Protein AF-A0AAE8ZXS0-F1 (afdb_monomer)

pLDDT: mean 87.24, std 14.46, range [34.25, 98.19]

Nearest PDB structures (foldseek):
  7lcc-assembly1_A  TM=5.162E-01  e=3.935E-03  synthetic construct

Secondary structure (DSSP, 8-state):
-----S-HHHHHHHHHHHHHHHHHHTT--HHHHHHHHHHHHHHHHHHTT--GGGT---------------HHHHHHHHHHHHTT--HHHHHHHHHHHHHHHTT---------TTS-HHHHHHHHHHHHHHHHHHHTT-

Solvent-accessible surface area (backbone atoms only — not comparable to full-atom values): 8318 Å² total; per-residue (Å²): 136,88,83,80,80,86,52,48,58,60,51,43,74,74,41,41,68,73,61,14,42,73,38,43,75,70,70,41,57,68,74,57,12,44,24,42,34,53,45,52,51,40,53,55,31,48,76,72,76,38,66,49,72,83,59,43,84,88,81,64,64,88,62,78,78,80,77,77,70,56,49,67,57,26,44,53,48,16,53,56,47,55,72,69,49,52,72,76,53,47,52,52,52,50,54,52,54,52,30,51,76,70,77,47,80,90,82,86,90,83,75,66,90,87,72,48,64,69,56,51,52,55,30,48,51,24,45,46,64,45,52,53,58,68,64,73,73,112

Foldseek 3Di:
DPDDCPAVVVVCVVCLCVLLVVVVVVVDDSLVSSLVSVLVVQVVQVVVVHGCVVRDDDPRDDDDPPPVPVLVCLVVVLVVLLVPDDPVLVVLLVVQVVCVVVVHDDDDDDDDPPNCVVSSVSSNCSVVVNVVVVVVVD

Structure (mmCIF, N/CA/C/O backbone):
data_AF-A0AAE8ZXS0-F1
#
_entry.id   AF-A0AAE8ZXS0-F1
#
loop_
_atom_site.group_PDB
_atom_site.id
_atom_site.type_symbol
_atom_site.label_atom_id
_atom_site.label_alt_id
_atom_site.label_comp_id
_atom_site.label_asym_id
_atom_site.label_entity_id
_atom_site.label_seq_id
_atom_site.pdbx_PDB_ins_code
_atom_site.Cartn_x
_atom_site.Cartn_y
_atom_site.Cartn_z
_atom_site.occupancy
_atom_site.B_iso_or_equiv
_atom_site.auth_seq_id
_atom_site.auth_comp_id
_atom_site.auth_asym_id
_atom_site.auth_atom_id
_atom_site.pdbx_PDB_model_num
ATOM 1 N N . MET A 1 1 ? 4.878 15.825 -31.673 1.00 40.25 1 MET A N 1
ATOM 2 C CA . MET A 1 1 ? 4.357 14.483 -31.360 1.00 40.25 1 MET A CA 1
ATOM 3 C C . MET A 1 1 ? 4.950 14.111 -30.013 1.00 40.25 1 MET A C 1
ATOM 5 O O . MET A 1 1 ? 6.153 13.932 -29.931 1.00 40.25 1 MET A O 1
ATOM 9 N N . PHE A 1 2 ? 4.161 14.198 -28.943 1.00 39.44 2 PHE A N 1
ATOM 10 C CA . PHE A 1 2 ? 4.570 13.747 -27.610 1.00 39.44 2 PHE A CA 1
ATOM 11 C C . PHE A 1 2 ? 4.142 12.282 -27.486 1.00 39.44 2 PHE A C 1
ATOM 13 O O . PHE A 1 2 ? 2.994 11.987 -27.810 1.00 39.44 2 PHE A O 1
ATOM 20 N N . GLY A 1 3 ? 5.029 11.392 -27.037 1.00 54.25 3 GLY A N 1
ATOM 21 C CA . GLY A 1 3 ? 4.630 10.045 -26.606 1.00 54.25 3 GLY A CA 1
ATOM 22 C C . GLY A 1 3 ? 5.081 8.854 -27.455 1.00 54.25 3 GLY A C 1
ATOM 23 O O . GLY A 1 3 ? 4.605 7.756 -27.196 1.00 54.25 3 GLY A O 1
ATOM 24 N N . GLU A 1 4 ? 5.995 9.008 -28.417 1.00 62.41 4 GLU A N 1
ATOM 25 C CA . GLU A 1 4 ? 6.658 7.836 -29.007 1.00 62.41 4 GLU A CA 1
ATOM 26 C C . GLU A 1 4 ? 7.884 7.463 -28.162 1.00 62.41 4 GLU A C 1
ATOM 28 O O . GLU A 1 4 ? 8.845 8.227 -28.050 1.00 62.41 4 GLU A O 1
ATOM 33 N N . ILE A 1 5 ? 7.834 6.292 -27.516 1.00 65.25 5 ILE A N 1
ATOM 34 C CA . ILE A 1 5 ? 8.986 5.711 -26.819 1.00 65.25 5 ILE A CA 1
ATOM 35 C C . ILE A 1 5 ? 9.936 5.187 -27.895 1.00 65.25 5 ILE A C 1
ATOM 37 O O . ILE A 1 5 ? 9.801 4.064 -28.370 1.00 65.25 5 ILE A O 1
ATOM 41 N N . HIS A 1 6 ? 10.876 6.027 -28.320 1.00 73.06 6 HIS A N 1
ATOM 42 C CA . HIS A 1 6 ? 11.893 5.628 -29.295 1.00 73.06 6 HIS A CA 1
ATOM 43 C C . HIS A 1 6 ? 12.980 4.748 -28.668 1.00 73.06 6 HIS A C 1
ATOM 45 O O . HIS A 1 6 ? 13.562 3.912 -29.354 1.00 73.06 6 HIS A O 1
ATOM 51 N N . ASN A 1 7 ? 13.246 4.937 -27.371 1.00 86.56 7 ASN A N 1
ATOM 52 C CA . ASN A 1 7 ? 14.222 4.167 -26.612 1.00 86.56 7 ASN A CA 1
ATOM 53 C C . ASN A 1 7 ? 13.820 4.124 -25.130 1.00 86.56 7 ASN A C 1
ATOM 55 O O . ASN A 1 7 ? 13.930 5.119 -24.414 1.00 86.56 7 ASN A O 1
ATOM 59 N N . ALA A 1 8 ? 13.317 2.978 -24.676 1.00 90.81 8 ALA A N 1
ATOM 60 C CA . ALA A 1 8 ? 12.865 2.830 -23.299 1.00 90.81 8 ALA A CA 1
ATOM 61 C C . ALA A 1 8 ? 14.049 2.786 -22.311 1.00 90.81 8 ALA A C 1
ATOM 63 O O . ALA A 1 8 ? 13.935 3.314 -21.208 1.00 90.81 8 ALA A O 1
ATOM 64 N N . GLU A 1 9 ? 15.198 2.225 -22.705 1.00 93.06 9 GLU A N 1
ATOM 65 C CA . GLU A 1 9 ? 16.396 2.159 -21.853 1.00 93.06 9 GLU A CA 1
ATOM 66 C C . GLU A 1 9 ? 16.971 3.551 -21.574 1.00 93.06 9 GLU A C 1
ATOM 68 O O . GLU A 1 9 ? 17.346 3.858 -20.446 1.00 93.06 9 GLU A O 1
ATOM 73 N N . GLU A 1 10 ? 16.976 4.438 -22.572 1.00 92.06 10 GLU A N 1
ATOM 74 C CA . GLU A 1 10 ? 17.389 5.833 -22.376 1.00 92.06 10 GLU A CA 1
ATOM 75 C C . GLU A 1 10 ? 16.482 6.557 -21.369 1.00 92.06 10 GLU A C 1
ATOM 77 O O . GLU A 1 10 ? 16.968 7.300 -20.516 1.00 92.06 10 GLU A O 1
ATOM 82 N N . LEU A 1 11 ? 15.167 6.311 -21.429 1.00 92.12 11 LEU A N 1
ATOM 83 C CA . LEU A 1 11 ? 14.226 6.853 -20.449 1.00 92.12 11 LEU A CA 1
ATOM 84 C C . LEU A 1 11 ? 14.489 6.295 -19.051 1.00 92.12 11 LEU A C 1
ATOM 86 O O . LEU A 1 11 ? 14.470 7.067 -18.096 1.00 92.12 11 LEU A O 1
ATOM 90 N N . TRP A 1 12 ? 14.773 4.996 -18.928 1.00 94.75 12 TRP A N 1
ATOM 91 C CA . TRP A 1 12 ? 15.175 4.416 -17.650 1.00 94.75 12 TRP A CA 1
ATOM 92 C C . TRP A 1 12 ? 16.386 5.150 -17.076 1.00 94.75 12 TRP A C 1
ATOM 94 O O . TRP A 1 12 ? 16.290 5.715 -15.994 1.00 94.75 12 TRP A O 1
ATOM 104 N N . TYR A 1 13 ? 17.496 5.231 -17.814 1.00 94.44 13 TYR A N 1
ATOM 105 C CA . TYR A 1 13 ? 18.716 5.864 -17.303 1.00 94.44 13 TYR A CA 1
ATOM 106 C C . TYR A 1 13 ? 18.550 7.353 -17.001 1.00 94.44 13 TYR A C 1
ATOM 108 O O . TYR A 1 13 ? 19.235 7.884 -16.130 1.00 94.44 13 TYR A O 1
ATOM 116 N N . ARG A 1 14 ? 17.632 8.032 -17.693 1.00 94.81 14 ARG A N 1
ATOM 117 C CA . ARG A 1 14 ? 17.310 9.432 -17.420 1.00 94.81 14 ARG A CA 1
ATOM 118 C C . ARG A 1 14 ? 16.557 9.633 -16.102 1.00 94.81 14 ARG A C 1
ATOM 120 O O . ARG A 1 14 ? 16.745 10.677 -15.488 1.00 94.81 14 ARG A O 1
ATOM 127 N N . PHE A 1 15 ? 15.705 8.687 -15.711 1.00 95.50 15 PHE A N 1
ATOM 128 C CA . PHE A 1 15 ? 14.764 8.831 -14.590 1.00 95.50 15 PHE A CA 1
ATOM 129 C C . PHE A 1 15 ? 14.971 7.794 -13.473 1.00 95.50 15 PHE A C 1
ATOM 131 O O . PHE A 1 15 ? 14.165 7.708 -12.553 1.00 95.50 15 PHE A O 1
ATOM 138 N N . VAL A 1 16 ? 16.040 6.996 -13.522 1.00 95.69 16 VAL A N 1
ATOM 139 C CA . VAL A 1 16 ? 16.305 5.929 -12.543 1.00 95.69 16 VAL A CA 1
ATOM 140 C C . VAL A 1 16 ? 16.469 6.463 -11.119 1.00 95.69 16 VAL A C 1
ATOM 142 O O . VAL A 1 16 ? 15.996 5.835 -10.171 1.00 95.69 16 VAL A O 1
ATOM 145 N N . ASP A 1 17 ? 17.085 7.635 -10.954 1.00 95.69 17 ASP A N 1
ATOM 146 C CA . ASP A 1 17 ? 17.221 8.262 -9.637 1.00 95.69 17 ASP A CA 1
ATOM 147 C C . ASP A 1 17 ? 15.833 8.654 -9.081 1.00 95.69 17 ASP A C 1
ATOM 149 O O . ASP A 1 17 ? 15.562 8.395 -7.911 1.00 95.69 17 ASP A O 1
ATOM 153 N N . ASP A 1 18 ? 14.919 9.156 -9.925 1.00 96.25 18 ASP A N 1
ATOM 154 C CA . ASP A 1 18 ? 13.537 9.476 -9.531 1.00 96.25 18 ASP A CA 1
ATOM 155 C C . ASP A 1 18 ? 12.724 8.206 -9.211 1.00 96.25 18 ASP A C 1
ATOM 157 O O . ASP A 1 18 ? 11.977 8.161 -8.237 1.00 96.25 18 ASP A O 1
ATOM 161 N N . PHE A 1 19 ? 12.879 7.134 -9.999 1.00 94.19 19 PHE A N 1
ATOM 162 C CA . PHE A 1 19 ? 12.180 5.866 -9.750 1.00 94.19 19 PHE A CA 1
ATOM 163 C C . PHE A 1 19 ? 12.667 5.143 -8.490 1.00 94.19 19 PHE A C 1
ATOM 165 O O . PHE A 1 19 ? 11.920 4.355 -7.908 1.00 94.19 19 PHE 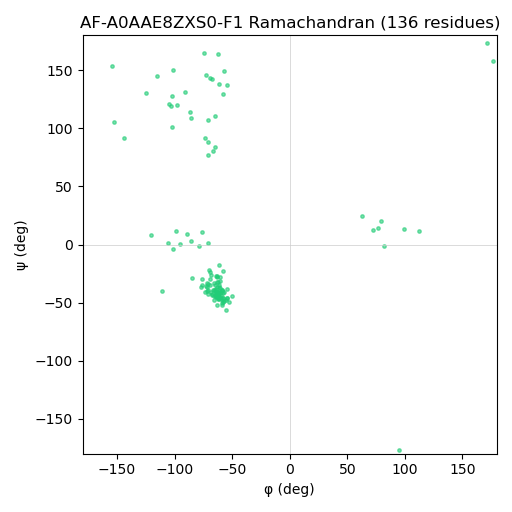A O 1
ATOM 172 N N . SER A 1 20 ? 13.915 5.374 -8.081 1.00 95.25 20 SER A N 1
ATOM 173 C CA . SER A 1 20 ? 14.544 4.681 -6.954 1.00 95.25 20 SER A CA 1
ATOM 174 C C . SER A 1 20 ? 14.580 5.493 -5.653 1.00 95.25 20 SER A C 1
ATOM 176 O O . SER A 1 20 ? 14.981 4.949 -4.617 1.00 95.25 20 SER A O 1
ATOM 178 N N . GLU A 1 21 ? 14.120 6.751 -5.673 1.00 95.38 21 GLU A N 1
ATOM 179 C CA . GLU A 1 21 ? 14.179 7.690 -4.543 1.00 95.38 21 GLU A CA 1
ATOM 180 C C . GLU A 1 21 ? 13.532 7.123 -3.268 1.00 95.38 21 GLU A C 1
ATOM 182 O O . GLU A 1 21 ? 14.147 7.137 -2.198 1.00 95.38 21 GLU A O 1
ATOM 187 N N . ASP A 1 22 ? 12.341 6.530 -3.379 1.00 88.69 22 ASP A N 1
ATOM 188 C CA . ASP A 1 22 ? 11.617 5.957 -2.236 1.00 88.69 22 ASP A CA 1
ATOM 189 C C . ASP A 1 22 ? 12.396 4.821 -1.551 1.00 88.69 22 ASP A C 1
ATOM 191 O O . ASP A 1 22 ? 12.357 4.659 -0.327 1.00 88.69 22 ASP A O 1
ATOM 195 N N . PHE A 1 23 ? 13.137 4.022 -2.323 1.00 90.25 23 PHE A N 1
ATOM 196 C CA . PHE A 1 23 ? 13.948 2.929 -1.784 1.00 90.25 23 PHE A CA 1
ATOM 197 C C . PHE A 1 23 ? 15.244 3.449 -1.151 1.00 90.25 23 PHE A C 1
ATOM 199 O O . PHE A 1 23 ? 15.659 2.956 -0.099 1.00 90.25 23 PHE A O 1
ATOM 206 N N . LEU A 1 24 ? 15.848 4.491 -1.726 1.00 89.25 24 LEU A N 1
ATOM 207 C CA . LEU A 1 24 ? 16.978 5.193 -1.113 1.00 89.25 24 LEU A CA 1
ATOM 208 C C . LEU A 1 24 ? 16.582 5.830 0.225 1.00 89.25 24 LEU A C 1
ATOM 210 O O . LEU A 1 24 ? 17.333 5.730 1.197 1.00 89.25 24 LEU A O 1
ATOM 214 N N . TYR A 1 25 ? 15.384 6.417 0.309 1.00 88.38 25 TYR A N 1
ATOM 215 C CA . TYR A 1 25 ? 14.848 6.979 1.551 1.00 88.38 25 TYR A CA 1
ATOM 216 C C . TYR A 1 25 ? 14.657 5.912 2.639 1.00 88.38 25 TYR A C 1
ATOM 218 O O . TYR A 1 25 ? 14.881 6.171 3.820 1.00 88.38 25 TYR A O 1
ATOM 226 N N . LYS A 1 26 ? 14.336 4.674 2.244 1.00 82.06 26 LYS A N 1
ATOM 227 C CA . LYS A 1 26 ? 14.303 3.496 3.129 1.00 82.06 26 LYS A CA 1
ATOM 228 C C . LYS A 1 26 ? 15.695 2.936 3.473 1.00 82.06 26 LYS A C 1
ATOM 230 O O . LYS A 1 26 ? 15.791 1.853 4.046 1.00 82.06 26 LYS A O 1
ATOM 235 N N . HIS A 1 27 ? 16.768 3.661 3.151 1.00 83.81 27 HIS A N 1
ATOM 236 C CA . HIS A 1 27 ? 18.165 3.298 3.403 1.00 83.81 27 HIS A CA 1
ATOM 237 C C . HIS A 1 27 ? 18.649 2.026 2.686 1.00 83.81 27 HIS A C 1
ATOM 239 O O . HIS A 1 27 ? 19.620 1.401 3.122 1.00 83.81 27 HIS A O 1
ATOM 245 N N . PHE A 1 28 ? 18.022 1.638 1.569 1.00 85.62 28 PHE A N 1
ATOM 246 C CA . PHE A 1 28 ? 18.588 0.596 0.714 1.00 85.62 28 PHE A CA 1
ATOM 247 C C . PHE A 1 28 ? 19.823 1.122 -0.053 1.00 85.62 28 PHE A C 1
ATOM 249 O O . PHE A 1 28 ? 19.861 2.298 -0.424 1.00 85.62 28 PHE A O 1
ATOM 256 N N . PRO A 1 29 ? 20.843 0.274 -0.311 1.00 91.38 29 PRO A N 1
ATOM 257 C CA . PRO A 1 29 ? 21.958 0.618 -1.198 1.00 91.38 29 PRO A CA 1
ATOM 258 C C . PRO A 1 29 ? 21.471 0.999 -2.597 1.00 91.38 29 PRO A C 1
ATOM 260 O O . PRO A 1 29 ? 20.478 0.438 -3.058 1.00 91.38 29 PRO A O 1
ATOM 263 N N . LYS A 1 30 ? 22.192 1.887 -3.296 1.00 92.56 30 LYS A N 1
ATOM 264 C CA . LYS A 1 30 ? 21.769 2.417 -4.603 1.00 92.56 30 LYS A CA 1
ATOM 265 C C . LYS A 1 30 ? 21.436 1.309 -5.599 1.00 92.56 30 LYS A C 1
ATOM 267 O O . LYS A 1 30 ? 20.340 1.293 -6.143 1.00 92.56 30 LYS A O 1
ATOM 272 N N . GLU A 1 31 ? 22.319 0.331 -5.754 1.00 92.19 31 GLU A N 1
ATOM 273 C CA . GLU A 1 31 ? 22.139 -0.780 -6.691 1.00 92.19 31 GLU A CA 1
ATOM 274 C C . GLU A 1 31 ? 20.882 -1.605 -6.365 1.00 92.19 31 GLU A C 1
ATOM 276 O O . GLU A 1 31 ? 20.154 -2.037 -7.258 1.00 92.19 31 GLU A O 1
ATOM 281 N N . LYS A 1 32 ? 20.587 -1.785 -5.070 1.00 91.50 32 LYS A N 1
ATOM 282 C CA . LYS A 1 32 ? 19.375 -2.469 -4.604 1.00 91.50 32 LYS A CA 1
ATOM 283 C C . LYS A 1 32 ? 18.122 -1.625 -4.848 1.00 91.50 32 LYS A C 1
ATOM 285 O O . LYS A 1 32 ? 17.093 -2.181 -5.223 1.00 91.50 32 LYS A O 1
ATOM 290 N N . SER A 1 33 ? 18.199 -0.313 -4.653 1.00 93.56 33 SER A N 1
ATOM 291 C CA . SER A 1 33 ? 17.099 0.624 -4.900 1.00 93.56 33 SER A CA 1
ATOM 292 C C . SER A 1 33 ? 16.708 0.676 -6.375 1.00 93.56 33 SER A C 1
ATOM 294 O O . SER A 1 33 ? 15.523 0.618 -6.692 1.00 93.56 33 SER A O 1
ATOM 296 N N . GLU A 1 34 ? 17.685 0.707 -7.282 1.00 95.62 34 GLU A N 1
ATOM 297 C CA . GLU A 1 34 ? 17.434 0.647 -8.727 1.00 95.62 34 GLU A CA 1
ATOM 298 C C . GLU A 1 34 ? 16.793 -0.684 -9.140 1.00 95.62 34 GLU A C 1
ATOM 300 O O . GLU A 1 34 ? 15.809 -0.697 -9.878 1.00 95.62 34 GLU A O 1
ATOM 305 N N . ALA A 1 35 ? 17.294 -1.809 -8.616 1.00 94.31 35 ALA A N 1
ATOM 306 C CA . ALA A 1 35 ? 16.711 -3.122 -8.881 1.00 94.31 35 ALA A CA 1
ATOM 307 C C . ALA A 1 35 ? 15.263 -3.227 -8.371 1.00 94.31 35 ALA A C 1
ATOM 309 O O . ALA A 1 35 ? 14.398 -3.765 -9.059 1.00 94.31 35 ALA A O 1
ATOM 310 N N . LEU A 1 36 ? 14.972 -2.693 -7.179 1.00 92.69 36 LEU A N 1
ATOM 311 C CA . LEU A 1 36 ? 13.615 -2.641 -6.628 1.00 92.69 36 LEU A CA 1
ATOM 312 C C . LEU A 1 36 ? 12.679 -1.781 -7.487 1.00 92.69 36 LEU A C 1
ATOM 314 O O . LEU A 1 36 ? 11.568 -2.218 -7.780 1.00 92.69 36 LEU A O 1
ATOM 318 N N . ALA A 1 37 ? 13.140 -0.621 -7.952 1.00 94.81 37 ALA A N 1
ATOM 319 C CA . ALA A 1 37 ? 12.388 0.231 -8.870 1.00 94.81 37 ALA A CA 1
ATOM 320 C C . ALA A 1 37 ? 12.107 -0.463 -10.214 1.00 94.81 37 ALA A C 1
ATOM 322 O O . ALA A 1 37 ? 10.994 -0.397 -10.738 1.00 94.81 37 ALA A O 1
ATOM 323 N N . TYR A 1 38 ? 13.087 -1.195 -10.746 1.00 95.69 38 TYR A N 1
ATOM 324 C CA . TYR A 1 38 ? 12.920 -1.970 -11.973 1.00 95.69 38 TYR A CA 1
ATOM 325 C C . TYR A 1 38 ? 11.888 -3.094 -11.791 1.00 95.69 38 TYR A C 1
ATOM 327 O O . TYR A 1 38 ? 11.036 -3.314 -12.653 1.00 95.69 38 TYR A O 1
ATOM 335 N N . ASN A 1 39 ? 11.906 -3.772 -10.640 1.00 92.94 39 ASN A N 1
ATOM 336 C CA . ASN A 1 39 ? 10.933 -4.812 -10.304 1.00 92.94 39 ASN A CA 1
ATOM 337 C C . ASN A 1 39 ? 9.512 -4.255 -10.118 1.00 92.94 39 ASN A C 1
ATOM 339 O O . ASN A 1 39 ? 8.566 -4.877 -10.602 1.00 92.94 39 ASN A O 1
ATOM 343 N N . ASP A 1 40 ? 9.363 -3.081 -9.495 1.00 92.31 40 ASP A N 1
ATOM 344 C CA . ASP A 1 40 ? 8.075 -2.377 -9.385 1.00 92.31 40 ASP A CA 1
ATOM 345 C C . ASP A 1 40 ? 7.505 -2.039 -10.774 1.00 92.31 40 ASP A C 1
ATOM 347 O O . ASP A 1 40 ? 6.323 -2.260 -11.046 1.00 92.31 40 ASP A O 1
ATOM 351 N N . LEU A 1 41 ? 8.356 -1.593 -11.706 1.00 93.81 41 LEU A N 1
ATOM 352 C CA . LEU A 1 41 ? 7.945 -1.324 -13.084 1.00 93.81 41 LEU A CA 1
ATOM 353 C C . LEU A 1 41 ? 7.471 -2.596 -13.808 1.00 93.81 41 LEU A C 1
ATOM 355 O O . LEU A 1 41 ? 6.439 -2.562 -14.485 1.00 93.81 41 LEU A O 1
ATOM 359 N N . ILE A 1 42 ? 8.173 -3.724 -13.632 1.00 93.44 42 ILE A N 1
ATOM 360 C CA . ILE A 1 42 ? 7.741 -5.033 -14.155 1.00 93.44 42 ILE A CA 1
ATOM 361 C C . ILE A 1 42 ? 6.333 -5.370 -13.651 1.00 93.44 42 ILE A C 1
ATOM 363 O O . ILE A 1 42 ? 5.473 -5.763 -14.442 1.00 93.44 42 ILE A O 1
ATOM 367 N N . ASP A 1 43 ? 6.081 -5.212 -12.353 1.00 91.38 43 ASP A N 1
ATOM 368 C CA . ASP A 1 43 ? 4.811 -5.599 -11.735 1.00 91.38 43 ASP A CA 1
ATOM 369 C C . ASP A 1 43 ? 3.652 -4.723 -12.201 1.00 91.38 43 ASP A C 1
ATOM 371 O O . ASP A 1 43 ? 2.589 -5.237 -12.562 1.00 91.38 43 ASP A O 1
ATOM 375 N N . ARG A 1 44 ? 3.872 -3.409 -12.289 1.00 92.25 44 ARG A N 1
ATOM 376 C CA . ARG A 1 44 ? 2.879 -2.463 -12.812 1.00 92.25 44 ARG A CA 1
ATOM 377 C C . ARG A 1 44 ? 2.532 -2.744 -14.266 1.00 92.25 44 ARG A C 1
ATOM 379 O O . ARG A 1 44 ? 1.355 -2.734 -14.620 1.00 92.25 44 ARG A O 1
ATOM 386 N N . MET A 1 45 ? 3.528 -3.008 -15.111 1.00 93.62 45 MET A N 1
ATOM 387 C CA . MET A 1 45 ? 3.274 -3.333 -16.515 1.00 93.62 45 MET A CA 1
ATOM 388 C C . MET A 1 45 ? 2.521 -4.653 -16.655 1.00 93.62 45 MET A C 1
ATOM 390 O O . MET A 1 45 ? 1.513 -4.697 -17.364 1.00 93.62 45 MET A O 1
ATOM 394 N N . ASN A 1 46 ? 2.922 -5.686 -15.908 1.00 91.62 46 ASN A N 1
ATOM 395 C CA . ASN A 1 46 ? 2.223 -6.970 -15.906 1.00 91.62 46 ASN A CA 1
ATOM 396 C C . ASN A 1 46 ? 0.759 -6.819 -15.470 1.00 91.62 46 ASN A C 1
ATOM 398 O O . ASN A 1 46 ? -0.123 -7.421 -16.082 1.00 91.62 46 ASN A O 1
ATOM 402 N N . ALA A 1 47 ? 0.478 -5.985 -14.463 1.00 87.62 47 ALA A N 1
ATOM 403 C CA . ALA A 1 47 ? -0.886 -5.680 -14.028 1.00 87.62 47 ALA A CA 1
ATOM 404 C C . ALA A 1 47 ? -1.723 -4.984 -15.121 1.00 87.62 47 ALA A C 1
ATOM 406 O O . ALA A 1 47 ? -2.940 -5.152 -15.167 1.00 87.62 47 ALA A O 1
ATOM 407 N N . MET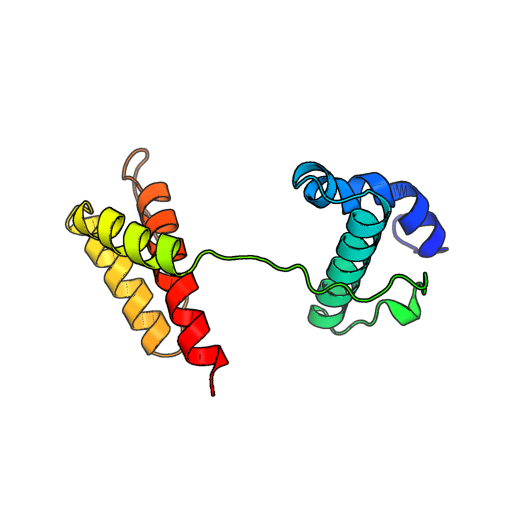 A 1 48 ? -1.075 -4.251 -16.031 1.00 93.12 48 MET A N 1
ATOM 408 C CA . MET A 1 48 ? -1.696 -3.662 -17.224 1.00 93.12 48 MET A CA 1
ATOM 409 C C . MET A 1 48 ? -1.754 -4.627 -18.424 1.00 93.12 48 MET A C 1
ATOM 411 O O . MET A 1 48 ? -2.216 -4.242 -19.497 1.00 93.12 48 MET A O 1
ATOM 415 N N . GLY A 1 49 ? -1.308 -5.877 -18.263 1.00 93.25 49 GLY A N 1
ATOM 416 C CA . GLY A 1 49 ? -1.276 -6.882 -19.327 1.00 93.25 49 GLY A CA 1
ATOM 417 C C . GLY A 1 49 ? -0.137 -6.697 -20.334 1.00 93.25 49 GLY A C 1
ATOM 418 O O . GLY A 1 49 ? -0.164 -7.313 -21.401 1.00 93.25 49 GLY A O 1
ATOM 419 N N . GLU A 1 50 ? 0.862 -5.873 -20.010 1.00 94.50 50 GLU A N 1
ATOM 420 C CA . GLU A 1 50 ? 2.021 -5.610 -20.859 1.00 94.50 50 GLU A CA 1
ATOM 421 C C . GLU A 1 50 ? 3.306 -6.113 -20.200 1.00 94.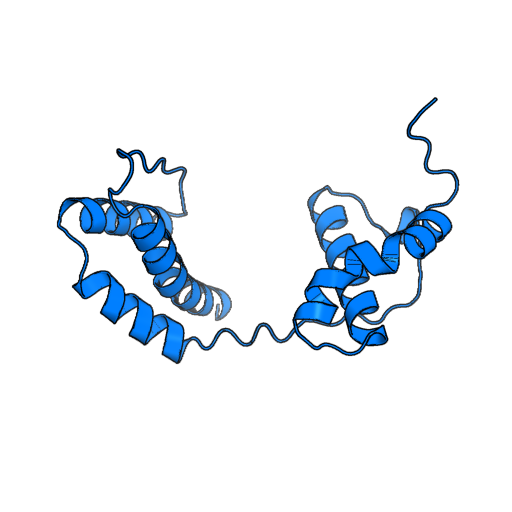50 50 GLU A C 1
ATOM 423 O O . GLU A 1 50 ? 3.461 -6.053 -18.986 1.00 94.50 50 GLU A O 1
ATOM 428 N N . LYS A 1 51 ? 4.257 -6.608 -20.993 1.00 93.62 51 LYS A N 1
ATOM 429 C CA . LYS A 1 51 ? 5.541 -7.061 -20.455 1.00 93.62 51 LYS A CA 1
ATOM 430 C C . LYS A 1 51 ? 6.625 -6.021 -20.714 1.00 93.62 51 LYS A C 1
ATOM 432 O O . LYS A 1 51 ? 6.814 -5.592 -21.852 1.00 93.62 51 LYS A O 1
ATOM 437 N N . LEU A 1 52 ? 7.346 -5.636 -19.658 1.00 93.00 52 LEU A N 1
ATOM 438 C CA . LEU A 1 52 ? 8.444 -4.665 -19.748 1.00 93.00 52 LEU A CA 1
ATOM 439 C C . LEU A 1 52 ? 9.565 -5.142 -20.689 1.00 93.00 52 LEU A C 1
ATOM 441 O O . LEU A 1 52 ? 10.156 -4.319 -21.382 1.00 93.00 52 LEU A O 1
ATOM 445 N N . ASP A 1 53 ? 9.792 -6.458 -20.775 1.00 92.50 53 ASP A N 1
ATOM 446 C CA . ASP A 1 53 ? 10.812 -7.091 -21.630 1.00 92.50 53 ASP A CA 1
ATOM 447 C C . ASP A 1 53 ? 10.663 -6.776 -23.130 1.00 92.50 53 ASP A C 1
ATOM 449 O O . ASP A 1 53 ? 11.643 -6.823 -23.870 1.00 92.50 53 ASP A O 1
ATOM 453 N N . LYS A 1 54 ? 9.461 -6.397 -23.584 1.00 92.44 54 LYS A N 1
ATOM 454 C CA . LYS A 1 54 ? 9.224 -5.919 -24.954 1.00 92.44 54 LYS A CA 1
ATOM 455 C C . LYS A 1 54 ? 9.838 -4.547 -25.230 1.00 92.44 54 LYS A C 1
ATOM 457 O O . LYS A 1 54 ? 10.027 -4.202 -26.394 1.00 92.44 54 LYS A O 1
ATOM 462 N N . TRP A 1 55 ? 10.095 -3.762 -24.186 1.00 91.69 55 TRP A N 1
ATOM 463 C CA . TRP A 1 55 ? 10.550 -2.375 -24.273 1.00 91.69 55 TRP A CA 1
ATOM 464 C C . TRP A 1 55 ? 11.998 -2.209 -23.804 1.00 91.69 55 TRP A C 1
ATOM 466 O O . TRP A 1 55 ? 12.741 -1.456 -24.427 1.00 91.69 55 TRP A O 1
ATOM 476 N N . MET A 1 56 ? 12.401 -2.897 -22.729 1.00 92.75 56 MET A N 1
ATOM 477 C CA . MET A 1 56 ? 13.766 -2.869 -22.184 1.00 92.75 56 MET A CA 1
ATOM 478 C C . MET A 1 56 ? 14.108 -4.147 -21.408 1.00 92.75 56 MET A C 1
ATOM 480 O O . MET A 1 56 ? 13.227 -4.783 -20.829 1.00 92.75 56 MET A O 1
ATOM 484 N N . SER A 1 57 ? 15.398 -4.494 -21.344 1.00 92.06 57 SER A N 1
ATOM 485 C CA . SER A 1 57 ? 15.891 -5.623 -20.543 1.00 92.06 57 SER A CA 1
ATOM 486 C C . SER A 1 57 ? 17.255 -5.317 -19.921 1.00 92.06 57 SER A C 1
ATOM 488 O O . SER A 1 57 ? 18.297 -5.606 -20.505 1.00 92.06 57 SER A O 1
ATOM 490 N N . LEU A 1 58 ? 17.247 -4.789 -18.696 1.00 91.81 58 LEU A N 1
ATOM 491 C CA . LEU A 1 58 ? 18.442 -4.224 -18.052 1.00 91.81 58 LEU A CA 1
ATOM 492 C C . LEU A 1 58 ? 19.203 -5.178 -17.117 1.00 91.81 58 LEU A C 1
ATOM 494 O O . LEU A 1 58 ? 20.209 -4.795 -16.530 1.00 91.81 58 LEU A O 1
ATOM 498 N N . GLY A 1 59 ? 18.748 -6.425 -16.971 1.00 88.00 59 GLY A N 1
ATOM 499 C CA . GLY A 1 59 ? 19.478 -7.455 -16.221 1.00 88.00 59 GLY A CA 1
ATOM 500 C C . GLY A 1 59 ? 19.493 -7.288 -14.696 1.00 88.00 59 GLY A C 1
ATOM 501 O O . GLY A 1 59 ? 20.257 -7.986 -14.035 1.00 88.00 59 GLY A O 1
ATOM 502 N N . TYR A 1 60 ? 18.662 -6.408 -14.126 1.00 91.75 60 TYR A N 1
ATOM 503 C CA . TYR A 1 60 ? 18.481 -6.341 -12.674 1.00 91.75 60 TYR A CA 1
ATOM 504 C C . TYR A 1 60 ? 17.929 -7.664 -12.128 1.00 91.75 60 TYR A C 1
ATOM 506 O O . TYR A 1 60 ? 17.017 -8.265 -12.703 1.00 91.75 60 TYR A O 1
ATOM 514 N N . GLU A 1 61 ? 18.465 -8.107 -10.992 1.00 87.38 61 GLU A N 1
ATOM 515 C CA . GLU A 1 61 ? 17.936 -9.272 -10.289 1.00 87.38 61 GLU A CA 1
ATOM 516 C C . GLU A 1 61 ? 16.562 -8.965 -9.679 1.00 87.38 61 GLU A C 1
ATOM 518 O O . GLU A 1 61 ? 16.298 -7.873 -9.163 1.00 87.38 61 GLU A O 1
ATOM 523 N N . ARG A 1 62 ? 15.674 -9.966 -9.703 1.00 87.38 62 ARG A N 1
ATOM 524 C CA . ARG A 1 62 ? 14.381 -9.880 -9.027 1.00 87.38 62 ARG A CA 1
ATOM 525 C C . ARG A 1 62 ? 14.612 -9.932 -7.517 1.00 87.38 62 ARG A C 1
ATOM 527 O O . ARG A 1 62 ? 14.900 -10.984 -6.954 1.00 87.38 62 ARG A O 1
ATOM 534 N N . ILE A 1 63 ? 14.436 -8.794 -6.869 1.00 86.50 63 ILE A N 1
ATOM 535 C CA . ILE A 1 63 ? 14.460 -8.624 -5.425 1.00 86.50 63 ILE A CA 1
ATOM 536 C C . ILE A 1 63 ? 13.011 -8.618 -4.969 1.00 86.50 63 ILE A C 1
ATOM 538 O O . ILE A 1 63 ? 12.224 -7.772 -5.391 1.00 86.50 63 ILE A O 1
ATOM 542 N N . ILE A 1 64 ? 12.667 -9.563 -4.106 1.00 73.81 64 ILE A N 1
ATOM 543 C CA . ILE A 1 64 ? 11.446 -9.483 -3.316 1.00 73.81 64 ILE A CA 1
ATOM 544 C C . ILE A 1 64 ? 11.840 -8.653 -2.095 1.00 73.81 64 ILE A C 1
ATOM 546 O O . ILE A 1 64 ? 12.680 -9.121 -1.321 1.00 73.81 64 ILE A O 1
ATOM 550 N N . PRO A 1 65 ? 11.373 -7.398 -1.959 1.00 65.69 65 PRO A N 1
ATOM 551 C CA . PRO A 1 65 ? 11.641 -6.654 -0.746 1.00 65.69 65 PRO A CA 1
ATOM 552 C C . PRO A 1 65 ? 11.083 -7.455 0.428 1.00 65.69 65 PRO A C 1
ATOM 554 O O . PRO A 1 65 ? 9.925 -7.873 0.410 1.00 65.69 65 PRO A O 1
ATOM 557 N N . ASP A 1 66 ? 11.917 -7.665 1.444 1.00 65.12 66 ASP A N 1
ATOM 558 C CA . ASP A 1 66 ? 11.434 -8.031 2.765 1.00 65.12 66 ASP A CA 1
ATOM 559 C C . ASP A 1 66 ? 10.677 -6.806 3.288 1.00 65.12 66 ASP A C 1
ATOM 561 O O . ASP A 1 66 ? 11.220 -5.987 4.030 1.00 65.12 66 ASP A O 1
ATOM 565 N N . ASP A 1 67 ? 9.432 -6.625 2.851 1.00 60.72 67 ASP A N 1
ATOM 566 C CA . ASP A 1 67 ? 8.481 -5.815 3.592 1.00 60.72 67 ASP A CA 1
ATOM 567 C C . ASP A 1 67 ? 8.264 -6.573 4.901 1.00 60.72 67 ASP A C 1
ATOM 569 O O . ASP A 1 67 ? 7.363 -7.404 5.031 1.00 60.72 67 ASP A O 1
ATOM 573 N N . VAL A 1 68 ? 9.164 -6.353 5.865 1.00 60.56 68 VAL A N 1
ATOM 574 C CA . VAL A 1 68 ? 9.023 -6.870 7.221 1.00 60.56 68 VAL A CA 1
ATOM 575 C C . VAL A 1 68 ? 7.898 -6.067 7.856 1.00 60.56 68 VAL A C 1
ATOM 577 O O . VAL A 1 68 ? 8.111 -5.122 8.612 1.00 60.56 68 VAL A O 1
ATOM 580 N N . ILE A 1 69 ? 6.671 -6.418 7.487 1.00 70.38 69 ILE A N 1
ATOM 581 C CA . ILE A 1 69 ? 5.499 -6.057 8.255 1.00 70.38 69 ILE A CA 1
ATOM 582 C C . ILE A 1 69 ? 5.668 -6.804 9.572 1.00 70.38 69 ILE A C 1
ATOM 584 O O . ILE A 1 69 ? 5.628 -8.035 9.619 1.00 70.38 69 ILE A O 1
ATOM 588 N N . ASP A 1 70 ? 5.913 -6.060 10.644 1.00 81.06 70 ASP A N 1
ATOM 589 C CA . ASP A 1 70 ? 5.875 -6.619 11.986 1.00 81.06 70 ASP A CA 1
ATOM 590 C C . ASP A 1 70 ? 4.412 -6.917 12.326 1.00 81.06 70 ASP A C 1
ATOM 592 O O . ASP A 1 70 ? 3.670 -6.084 12.843 1.00 81.06 70 ASP A O 1
ATOM 596 N N . PHE A 1 71 ? 3.973 -8.120 11.969 1.00 83.00 71 PHE A N 1
ATOM 597 C CA . PHE A 1 71 ? 2.590 -8.540 12.151 1.00 83.00 71 PHE A CA 1
ATOM 598 C C . PHE A 1 71 ? 2.179 -8.606 13.626 1.00 83.00 71 PHE A C 1
ATOM 600 O O . PHE A 1 71 ? 1.000 -8.424 13.929 1.00 83.00 71 PHE A O 1
ATOM 607 N N . ASP A 1 72 ? 3.123 -8.840 14.543 1.00 84.31 72 ASP A N 1
ATOM 608 C CA . ASP A 1 72 ? 2.849 -8.820 15.982 1.00 84.31 72 ASP A CA 1
ATOM 609 C C . ASP A 1 72 ? 2.598 -7.383 16.455 1.00 84.31 72 ASP A C 1
ATOM 611 O O . ASP A 1 72 ? 1.626 -7.126 17.173 1.00 84.31 72 ASP A O 1
ATOM 615 N N . TYR A 1 73 ? 3.403 -6.429 15.974 1.00 88.31 73 TYR A N 1
ATOM 616 C CA . TYR A 1 73 ? 3.141 -5.005 16.168 1.00 88.31 73 TYR A CA 1
ATOM 617 C C . TYR A 1 73 ? 1.788 -4.594 15.576 1.00 88.31 73 TYR A C 1
ATOM 619 O O . TYR A 1 73 ? 0.968 -4.032 16.299 1.00 88.31 73 TYR A O 1
ATOM 627 N N . CYS A 1 74 ? 1.507 -4.919 14.310 1.00 89.44 74 CYS A N 1
ATOM 628 C CA . CYS A 1 74 ? 0.247 -4.565 13.650 1.00 89.44 74 CYS A CA 1
ATOM 629 C C . CYS A 1 74 ? -0.972 -5.147 14.376 1.00 89.44 74 CYS A C 1
ATOM 631 O O . CYS A 1 74 ? -1.980 -4.460 14.525 1.00 89.44 74 CYS A O 1
ATOM 633 N N . SER A 1 75 ? -0.882 -6.385 14.877 1.00 88.50 75 SER A N 1
ATOM 634 C CA . SER A 1 75 ? -1.962 -6.998 15.657 1.00 88.50 75 SER A CA 1
ATOM 635 C C . SER A 1 75 ? -2.217 -6.224 16.947 1.00 88.50 75 SER A C 1
ATOM 637 O O . SER A 1 75 ? -3.348 -5.821 17.214 1.00 88.50 75 SER A O 1
ATOM 639 N N . LYS A 1 76 ? -1.165 -5.976 17.736 1.00 93.81 76 LYS A N 1
ATOM 640 C CA . LYS A 1 76 ? -1.273 -5.263 19.018 1.00 93.81 76 LYS A CA 1
ATOM 641 C C . LYS A 1 76 ? -1.743 -3.827 18.829 1.00 93.81 76 LYS A C 1
ATOM 643 O O . LYS A 1 76 ? -2.574 -3.344 19.596 1.00 93.81 76 LYS A O 1
ATOM 648 N N . GLU A 1 77 ? -1.223 -3.149 17.813 1.00 95.69 77 GLU A N 1
ATOM 649 C CA . GLU A 1 77 ? -1.568 -1.766 17.514 1.00 95.69 77 GLU A CA 1
ATOM 650 C C . GLU A 1 77 ? -2.989 -1.655 16.956 1.00 95.69 77 GLU A C 1
ATOM 652 O O . GLU A 1 77 ? -3.737 -0.775 17.376 1.00 95.69 77 GLU A O 1
ATOM 657 N N . GLY A 1 78 ? -3.411 -2.588 16.099 1.00 95.88 78 GLY A N 1
ATOM 658 C CA . GLY A 1 78 ? -4.787 -2.683 15.617 1.00 95.88 78 GLY A CA 1
ATOM 659 C C . GLY A 1 78 ? -5.790 -2.831 16.762 1.00 95.88 78 GLY A C 1
ATOM 660 O O . GLY A 1 78 ? -6.749 -2.060 16.835 1.00 95.88 78 GLY A O 1
ATOM 661 N N . ASP A 1 79 ? -5.533 -3.749 17.700 1.00 96.12 79 ASP A N 1
ATOM 662 C CA . ASP A 1 79 ? -6.374 -3.950 18.888 1.00 96.12 79 ASP A CA 1
ATOM 663 C C . ASP A 1 79 ? -6.400 -2.704 19.784 1.00 96.12 79 ASP A C 1
ATOM 665 O O . ASP A 1 79 ? -7.470 -2.236 20.194 1.00 96.12 79 ASP A O 1
ATOM 669 N N . ARG A 1 80 ? -5.224 -2.119 20.050 1.00 98.06 80 ARG A N 1
ATOM 670 C CA . ARG A 1 80 ? -5.088 -0.900 20.854 1.00 98.06 80 ARG A CA 1
ATOM 671 C C . ARG A 1 80 ? -5.872 0.253 20.240 1.00 98.06 80 ARG A C 1
ATOM 673 O O . ARG A 1 80 ? -6.654 0.888 20.944 1.00 98.06 80 ARG A O 1
ATOM 680 N N . MET A 1 81 ? -5.688 0.522 18.950 1.00 98.19 81 MET A N 1
ATOM 681 C CA . MET A 1 81 ? -6.371 1.612 18.258 1.00 98.19 81 MET A CA 1
ATOM 682 C C . MET A 1 81 ? -7.881 1.392 18.226 1.00 98.19 81 MET A C 1
ATOM 684 O O . MET A 1 81 ? -8.639 2.304 18.566 1.00 98.19 81 MET A O 1
ATOM 688 N N . ARG A 1 82 ? -8.319 0.169 17.900 1.00 97.56 82 ARG A N 1
ATOM 689 C CA . ARG A 1 82 ? -9.739 -0.190 17.858 1.00 97.56 82 ARG A CA 1
ATOM 690 C C . ARG A 1 82 ? -10.424 0.028 19.205 1.00 97.56 82 ARG A C 1
ATOM 692 O O . ARG A 1 82 ? -11.536 0.543 19.243 1.00 97.56 82 ARG A O 1
ATOM 699 N N . SER A 1 83 ? -9.739 -0.279 20.310 1.00 97.69 83 SER A N 1
ATOM 700 C CA . SER A 1 83 ? -10.264 -0.063 21.667 1.00 97.69 83 SER A CA 1
ATOM 701 C C . SER A 1 83 ? -10.561 1.404 22.010 1.00 97.69 83 SER A C 1
ATOM 703 O O . SER A 1 83 ? -11.290 1.673 22.962 1.00 97.69 83 SER A O 1
ATOM 705 N N . THR A 1 84 ? -10.011 2.351 21.243 1.00 97.81 84 THR A N 1
ATOM 706 C CA . THR A 1 84 ? -10.169 3.797 21.472 1.00 97.81 84 THR A CA 1
ATOM 707 C C . THR A 1 84 ? -11.112 4.476 20.481 1.00 97.81 84 THR A C 1
ATOM 709 O O . THR A 1 84 ? -11.306 5.690 20.562 1.00 97.81 84 THR A O 1
ATOM 712 N N . LEU A 1 85 ? -11.701 3.719 19.550 1.00 98.00 85 LEU A N 1
ATOM 713 C CA . LEU A 1 85 ? -12.659 4.259 18.593 1.00 98.00 85 LEU A CA 1
ATOM 714 C C . LEU A 1 85 ? -13.946 4.689 19.296 1.00 98.00 85 LEU A C 1
ATOM 716 O O . LEU A 1 85 ? -14.445 4.019 20.202 1.00 98.00 85 LEU A O 1
ATOM 720 N N . VAL A 1 86 ? -14.515 5.796 18.826 1.00 97.25 86 VAL A N 1
ATOM 721 C CA . VAL A 1 86 ? -15.899 6.152 19.158 1.00 97.25 86 VAL A CA 1
ATOM 722 C C . VAL A 1 86 ? -16.875 5.267 18.379 1.00 97.25 86 VAL A C 1
ATOM 724 O O . VAL A 1 86 ? -16.494 4.608 17.408 1.00 97.25 86 VAL A O 1
ATOM 727 N N . ALA A 1 87 ? -18.142 5.253 18.794 1.00 97.06 87 ALA A N 1
ATOM 728 C CA . ALA A 1 87 ? -19.158 4.356 18.246 1.00 97.06 87 ALA A CA 1
ATOM 729 C C . ALA A 1 87 ? -19.281 4.461 16.716 1.00 97.06 87 ALA A C 1
ATOM 731 O O . ALA A 1 87 ? -19.244 3.444 16.029 1.00 97.06 87 ALA A O 1
ATOM 732 N N . GLU A 1 88 ? -19.325 5.681 16.180 1.00 95.88 88 GLU A N 1
ATOM 733 C CA . GLU A 1 88 ? -19.466 5.935 14.743 1.00 95.88 88 GLU A CA 1
ATOM 734 C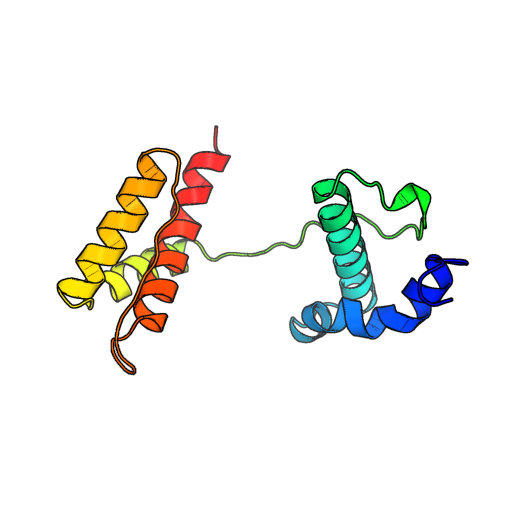 C . GLU A 1 88 ? -18.257 5.425 13.943 1.00 95.88 88 GLU A C 1
ATOM 736 O O . GLU A 1 88 ? -18.388 4.945 12.821 1.00 95.88 88 GLU A O 1
ATOM 741 N N . GLN A 1 89 ? -17.058 5.503 14.522 1.00 97.44 89 GLN A N 1
ATOM 742 C CA . GLN A 1 89 ? -15.838 5.003 13.891 1.00 97.44 89 GLN A CA 1
ATOM 743 C C . GLN A 1 89 ? -15.779 3.469 13.909 1.00 97.44 89 GLN A C 1
ATOM 745 O O . GLN A 1 89 ? -15.394 2.856 12.913 1.00 97.44 89 GLN A O 1
ATOM 750 N N . GLU A 1 90 ? -16.184 2.839 15.014 1.00 97.69 90 GLU A N 1
ATOM 751 C CA . GLU A 1 90 ? -16.257 1.377 15.126 1.00 97.69 90 GLU A CA 1
ATOM 752 C C . GLU A 1 90 ? -17.312 0.783 14.180 1.00 97.69 90 GLU A C 1
ATOM 754 O O . GLU A 1 90 ? -17.105 -0.305 13.642 1.00 97.69 90 GLU A O 1
ATOM 759 N N . GLU A 1 91 ? -18.418 1.487 13.918 1.00 96.75 91 GLU A N 1
ATOM 760 C CA . GLU A 1 91 ? -19.395 1.082 12.897 1.00 96.75 91 GLU A CA 1
ATOM 761 C C . GLU A 1 91 ? -18.764 1.003 11.501 1.00 96.75 91 GLU A C 1
ATOM 763 O O . GLU A 1 91 ? -18.957 0.009 10.796 1.00 96.75 91 GLU A O 1
ATOM 768 N N . VAL A 1 92 ? -17.941 1.991 11.131 1.00 96.62 92 VAL A N 1
ATOM 769 C CA . VAL A 1 92 ? -17.186 1.969 9.868 1.00 96.62 92 VAL A CA 1
ATOM 770 C C . VAL A 1 92 ? -16.213 0.791 9.837 1.00 96.62 92 VAL A C 1
ATOM 772 O O . VAL A 1 92 ? -16.168 0.058 8.848 1.00 96.62 92 VAL A O 1
ATOM 775 N N . VAL A 1 93 ? -15.455 0.571 10.918 1.00 96.88 93 VAL A N 1
ATOM 776 C CA . VAL A 1 93 ? -14.500 -0.545 10.990 1.00 96.88 93 VAL A CA 1
ATOM 777 C C . VAL A 1 93 ? -15.208 -1.890 10.834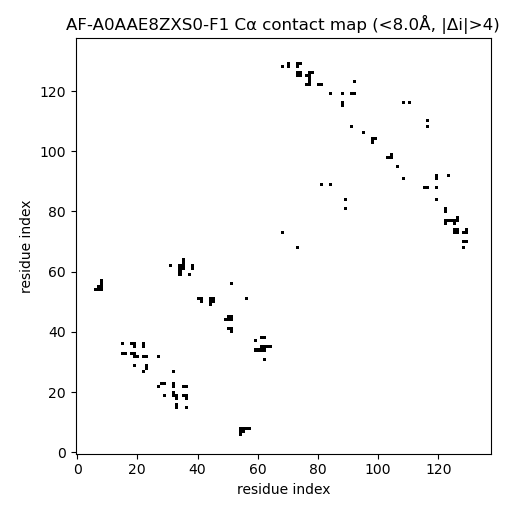 1.00 96.88 93 VAL A C 1
ATOM 779 O O . VAL A 1 93 ? -14.772 -2.715 10.032 1.00 96.88 93 VAL A O 1
ATOM 782 N N . LYS A 1 94 ? -16.330 -2.107 11.529 1.00 96.69 94 LYS A N 1
ATOM 783 C CA . LYS A 1 94 ? -17.137 -3.329 11.391 1.00 96.69 94 LYS A CA 1
ATOM 784 C C . LYS A 1 94 ? -17.630 -3.529 9.963 1.00 96.69 94 LYS A C 1
ATOM 786 O O . LYS A 1 94 ? -17.443 -4.614 9.422 1.00 96.69 94 LYS A O 1
ATOM 791 N N . ALA A 1 95 ? -18.186 -2.488 9.341 1.00 96.00 95 ALA A N 1
ATOM 792 C CA . ALA A 1 95 ? -18.682 -2.563 7.969 1.00 96.00 95 ALA A CA 1
ATOM 793 C C . ALA A 1 95 ? -17.581 -2.985 6.980 1.00 96.00 95 ALA A C 1
ATOM 795 O O . ALA A 1 95 ? -17.811 -3.840 6.125 1.00 96.00 95 ALA A O 1
ATOM 796 N N . VAL A 1 96 ? -16.366 -2.444 7.131 1.00 95.50 96 VAL A N 1
ATOM 797 C CA . VAL A 1 96 ? -15.214 -2.829 6.303 1.00 95.50 96 VAL A CA 1
ATOM 798 C C . VAL A 1 96 ? -14.797 -4.276 6.556 1.00 95.50 96 VAL A C 1
ATOM 800 O O . VAL A 1 96 ? -14.631 -5.035 5.601 1.00 95.50 96 VAL A O 1
ATOM 803 N N . LEU A 1 97 ? -14.655 -4.691 7.817 1.00 94.38 97 LEU A N 1
ATOM 804 C CA . LEU A 1 97 ? -14.248 -6.060 8.148 1.00 94.38 97 LEU A CA 1
ATOM 805 C C . LEU A 1 97 ? -15.275 -7.101 7.682 1.00 94.38 97 LEU A C 1
ATOM 807 O O . LEU A 1 97 ? -14.892 -8.176 7.220 1.00 94.38 97 LEU A O 1
ATOM 811 N N . ASP A 1 98 ? -16.567 -6.792 7.764 1.00 94.62 98 ASP A N 1
ATOM 812 C CA . ASP A 1 98 ? -17.626 -7.689 7.305 1.00 94.62 98 ASP A CA 1
ATOM 813 C C . ASP A 1 98 ? -17.702 -7.759 5.773 1.00 94.62 98 ASP A C 1
ATOM 815 O O . ASP A 1 98 ? -17.900 -8.846 5.222 1.00 94.62 98 ASP A O 1
ATOM 819 N N . ALA A 1 99 ? -17.441 -6.652 5.068 1.00 94.12 99 ALA A N 1
ATOM 820 C CA . ALA A 1 99 ? -17.282 -6.668 3.614 1.00 94.12 99 ALA A CA 1
ATOM 821 C C . ALA A 1 99 ? -16.087 -7.534 3.193 1.00 94.12 99 ALA A C 1
ATOM 823 O O . ALA A 1 99 ? -16.230 -8.385 2.319 1.00 94.12 99 ALA A O 1
ATOM 824 N N . VAL A 1 100 ? -14.933 -7.399 3.857 1.00 91.56 100 VAL A N 1
ATOM 825 C CA . VAL A 1 100 ? -13.744 -8.230 3.590 1.00 91.56 100 VAL A CA 1
ATOM 826 C C . VAL A 1 100 ? -14.052 -9.718 3.776 1.00 91.56 100 VAL A C 1
ATOM 828 O O . VAL A 1 100 ? -13.748 -10.515 2.890 1.00 91.56 100 VAL A O 1
ATOM 831 N N . LYS A 1 101 ? -14.731 -10.101 4.866 1.00 89.94 101 LYS A N 1
ATOM 832 C CA . LYS A 1 101 ? -15.171 -11.494 5.090 1.00 89.94 101 LYS A CA 1
ATOM 833 C C . LYS A 1 101 ? -16.124 -12.009 4.010 1.00 89.94 101 LYS A C 1
ATOM 835 O O . LYS A 1 101 ? -16.162 -13.209 3.759 1.00 89.94 101 LYS A O 1
ATOM 840 N N . SER A 1 102 ? -16.886 -11.116 3.385 1.00 91.19 102 SER A N 1
ATOM 841 C CA . SER A 1 102 ? -17.876 -11.442 2.353 1.00 91.19 102 SER A CA 1
ATOM 842 C C . SER A 1 102 ? -17.297 -11.439 0.931 1.00 91.19 102 SER A C 1
ATOM 844 O O . SER A 1 102 ? -18.056 -11.535 -0.030 1.00 91.19 102 SER A O 1
ATOM 846 N N . GLY A 1 103 ? -15.970 -11.342 0.778 1.00 87.44 103 GLY A N 1
ATOM 847 C CA . GLY A 1 103 ? -15.295 -11.316 -0.526 1.00 87.44 103 GLY A CA 1
ATOM 848 C C . GLY A 1 103 ? -14.913 -9.917 -1.020 1.00 87.44 103 GLY A C 1
ATOM 849 O O . GLY A 1 103 ? -14.550 -9.755 -2.182 1.00 87.44 103 GLY A O 1
ATOM 850 N N . GLY A 1 104 ? -14.968 -8.911 -0.146 1.00 87.88 104 GLY A N 1
ATOM 851 C CA . GLY A 1 104 ? -14.622 -7.525 -0.446 1.00 87.88 104 GLY A CA 1
ATOM 852 C C . GLY A 1 104 ? -15.826 -6.661 -0.824 1.00 87.88 104 GLY A C 1
ATOM 853 O O . GLY A 1 104 ? -16.980 -7.082 -0.775 1.00 87.88 104 GLY A O 1
ATOM 854 N N . GLY A 1 105 ? -15.553 -5.405 -1.174 1.00 87.94 105 GLY A N 1
ATOM 855 C CA . GLY A 1 105 ? -16.579 -4.437 -1.547 1.00 87.94 105 GLY A CA 1
ATOM 856 C C . GLY A 1 105 ? -16.022 -3.024 -1.688 1.00 87.94 105 GLY A C 1
ATOM 857 O O . GLY A 1 105 ? -14.862 -2.764 -1.374 1.00 87.94 105 GLY A O 1
ATOM 858 N N . LEU A 1 106 ? -16.869 -2.110 -2.160 1.00 92.00 106 LEU A N 1
ATOM 859 C CA . LEU A 1 106 ? -16.560 -0.687 -2.261 1.00 92.00 106 LEU A CA 1
ATOM 860 C C . LEU A 1 106 ? -17.254 0.062 -1.122 1.00 92.00 106 LEU A C 1
ATOM 862 O O . LEU A 1 106 ? -18.479 0.033 -1.021 1.00 92.00 106 LEU A O 1
ATOM 866 N N . ILE A 1 107 ? -16.471 0.723 -0.270 1.00 90.00 107 ILE A N 1
ATOM 867 C CA . ILE A 1 107 ? -16.965 1.465 0.895 1.00 90.00 107 ILE A CA 1
ATOM 868 C C . ILE A 1 107 ? -16.467 2.902 0.812 1.00 90.00 107 ILE A C 1
ATOM 870 O O . ILE A 1 107 ? -15.275 3.148 0.639 1.00 90.00 107 ILE A O 1
ATOM 874 N N . TYR A 1 108 ? -17.389 3.847 0.974 1.00 93.00 108 TYR A N 1
ATOM 875 C CA . TYR A 1 108 ? -17.085 5.269 1.069 1.00 93.00 108 TYR A CA 1
ATOM 876 C C . TYR A 1 108 ? -17.210 5.711 2.523 1.00 93.00 108 TYR A C 1
ATOM 878 O O . TYR A 1 108 ? -18.274 5.578 3.125 1.00 93.00 108 TYR A O 1
ATOM 886 N N . VAL A 1 109 ? -16.123 6.241 3.083 1.00 92.56 109 VAL A N 1
ATOM 887 C CA . VAL A 1 109 ? -16.109 6.802 4.438 1.00 92.56 109 VAL A CA 1
ATOM 888 C C . VAL A 1 109 ? -16.156 8.319 4.329 1.00 92.56 109 VAL A C 1
ATOM 890 O O . VAL A 1 109 ? -15.139 8.964 4.060 1.00 92.56 109 VAL A O 1
ATOM 893 N N . ASP A 1 110 ? -17.341 8.885 4.536 1.00 92.44 110 ASP A N 1
ATOM 894 C CA . ASP A 1 110 ? -17.544 10.330 4.577 1.00 92.44 110 ASP A CA 1
ATOM 895 C C . ASP A 1 110 ? -17.661 10.837 6.019 1.00 92.44 110 ASP A C 1
ATOM 897 O O . ASP A 1 110 ? -18.096 10.135 6.930 1.00 92.44 110 ASP A O 1
ATOM 901 N N . GLY A 1 111 ? -17.237 12.075 6.237 1.00 90.19 111 GLY A N 1
ATOM 902 C CA . GLY A 1 111 ? -17.385 12.739 7.519 1.00 90.19 111 GLY A CA 1
ATOM 903 C C . GLY A 1 111 ? -16.748 14.124 7.528 1.00 90.19 111 GLY A C 1
ATOM 904 O O . GLY A 1 111 ? -15.821 14.389 6.754 1.00 90.19 111 GLY A O 1
ATOM 905 N N . PRO A 1 112 ? -17.175 15.010 8.438 1.00 92.56 112 PRO A N 1
ATOM 906 C CA . PRO A 1 112 ? -16.651 16.367 8.529 1.00 92.56 112 PRO A CA 1
ATOM 907 C C . PRO A 1 112 ? -15.148 16.402 8.851 1.00 92.56 112 PRO A C 1
ATOM 909 O O . PRO A 1 112 ? -14.534 15.416 9.278 1.00 92.56 112 PRO A O 1
ATOM 912 N N . GLY A 1 113 ? -14.518 17.556 8.629 1.00 94.38 113 GLY A N 1
ATOM 913 C CA . GLY A 1 113 ? -13.139 17.791 9.062 1.00 94.38 113 GLY A CA 1
ATOM 914 C C . GLY A 1 113 ? -12.984 17.524 10.563 1.00 94.38 113 GLY A C 1
ATOM 915 O O . GLY A 1 113 ? -13.849 17.891 11.351 1.00 94.38 113 GLY A O 1
ATOM 916 N N . GLY A 1 114 ? -11.902 16.850 10.959 1.00 93.62 114 GLY A N 1
ATOM 917 C CA . GLY A 1 114 ? -11.640 16.525 12.366 1.00 93.62 114 GLY A CA 1
ATOM 918 C C . GLY A 1 114 ? -12.361 15.286 12.918 1.00 93.62 114 GLY A C 1
ATOM 919 O O . GLY A 1 114 ? -12.089 14.912 14.051 1.00 93.62 114 GLY A O 1
ATOM 920 N N . SER A 1 115 ? -13.190 14.580 12.138 1.00 94.06 115 SER A N 1
ATOM 921 C CA . SER A 1 115 ? -13.910 13.376 12.606 1.00 94.06 115 SER A CA 1
ATOM 922 C C . SER A 1 115 ? -13.040 12.124 12.832 1.00 94.06 115 SER A C 1
ATOM 924 O O . SER A 1 115 ? -13.554 11.060 13.169 1.00 94.06 115 SER A O 1
ATOM 926 N N . GLY A 1 116 ? -11.724 12.214 12.614 1.00 95.62 116 GLY A N 1
ATOM 927 C CA . GLY A 1 116 ? -10.800 11.096 12.829 1.00 95.62 116 GLY A CA 1
ATOM 928 C C . GLY A 1 116 ? -10.758 10.046 11.711 1.00 95.62 116 GLY A C 1
ATOM 929 O O . GLY A 1 116 ? -10.270 8.949 11.949 1.00 95.62 116 GLY A O 1
ATOM 930 N N . LYS A 1 117 ? -11.192 10.358 10.479 1.00 96.00 117 LYS A N 1
ATOM 931 C CA . LYS A 1 117 ? -11.116 9.429 9.323 1.00 96.00 117 LYS A CA 1
ATOM 932 C C . LYS A 1 117 ? -9.728 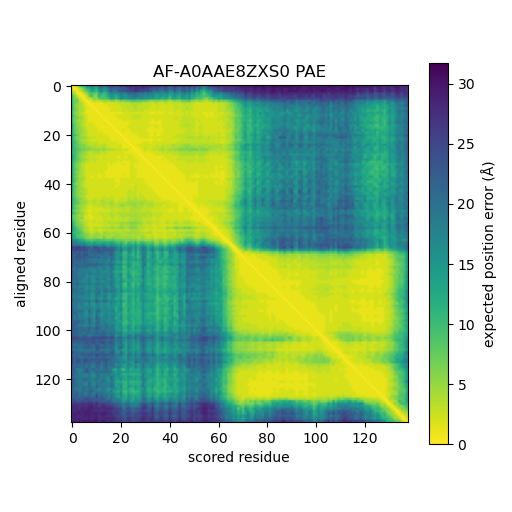8.809 9.136 1.00 96.00 117 LYS A C 1
ATOM 934 O O . LYS A 1 117 ? -9.612 7.606 8.958 1.00 96.00 117 LYS A O 1
ATOM 939 N N . THR A 1 118 ? -8.671 9.618 9.235 1.00 96.44 118 THR A N 1
ATOM 940 C CA . THR A 1 118 ? -7.284 9.132 9.167 1.00 96.44 118 THR A CA 1
ATOM 941 C C . THR A 1 118 ? -6.997 8.078 10.230 1.00 96.44 118 THR A C 1
ATOM 943 O O . THR A 1 118 ? -6.361 7.075 9.933 1.00 96.44 118 THR A O 1
ATOM 946 N N . TYR A 1 119 ? -7.504 8.272 11.448 1.00 97.12 119 TYR A N 1
ATOM 947 C CA . TYR A 1 119 ? -7.342 7.306 12.528 1.00 97.12 119 TYR A CA 1
ATOM 948 C C . TYR A 1 119 ? -8.042 5.983 12.196 1.00 97.12 119 TYR A C 1
ATOM 950 O O . TYR A 1 119 ? -7.417 4.935 12.303 1.00 97.12 119 TYR A O 1
ATOM 958 N N . VAL A 1 120 ? -9.274 6.041 11.674 1.00 97.06 120 VAL A N 1
ATOM 959 C CA . VAL A 1 120 ? -10.020 4.863 11.196 1.00 97.06 120 VAL A CA 1
ATOM 960 C C . VAL A 1 120 ? -9.256 4.111 10.104 1.00 97.06 120 VAL A C 1
ATOM 962 O O . VAL A 1 120 ? -9.129 2.890 10.182 1.00 97.06 120 VAL A O 1
ATOM 965 N N . TYR A 1 121 ? -8.701 4.817 9.112 1.00 95.88 121 TYR A N 1
ATOM 966 C CA . TYR A 1 121 ? -7.899 4.187 8.059 1.00 95.88 121 TYR A CA 1
ATOM 967 C C . TYR A 1 121 ? -6.661 3.487 8.624 1.00 95.88 121 TYR A C 1
ATOM 969 O O . TYR A 1 121 ? -6.394 2.343 8.270 1.00 95.88 121 TYR A O 1
ATOM 977 N N . LEU A 1 122 ? -5.938 4.135 9.538 1.00 96.19 122 LEU A N 1
ATOM 978 C CA . LEU A 1 122 ? -4.763 3.548 10.182 1.00 96.19 122 LEU A CA 1
ATOM 979 C C . LEU A 1 122 ? -5.124 2.325 11.041 1.00 96.19 122 LEU A C 1
ATOM 981 O O . LEU A 1 122 ? -4.395 1.333 11.021 1.00 96.19 122 LEU A O 1
ATOM 985 N N . THR A 1 123 ? -6.259 2.351 11.746 1.00 97.00 123 THR A N 1
ATOM 986 C CA . THR A 1 123 ? -6.766 1.184 12.483 1.00 97.00 123 THR A CA 1
ATOM 987 C C . THR A 1 123 ? -7.057 0.020 11.537 1.00 97.00 123 THR A C 1
ATOM 989 O O . THR A 1 123 ? -6.611 -1.099 11.784 1.00 97.00 123 THR A O 1
ATOM 992 N N . LEU A 1 124 ? -7.749 0.278 10.422 1.00 95.88 124 LEU A N 1
ATOM 993 C CA . LEU A 1 124 ? -8.053 -0.740 9.415 1.00 95.88 124 LEU A CA 1
ATOM 994 C C . LEU A 1 124 ? -6.794 -1.323 8.777 1.00 95.88 124 LEU A C 1
ATOM 996 O O . LEU A 1 124 ? -6.717 -2.536 8.620 1.00 95.88 124 LEU A O 1
ATOM 1000 N N . ILE A 1 125 ? -5.802 -0.491 8.448 1.00 93.69 125 ILE A N 1
ATOM 1001 C CA . ILE A 1 125 ? -4.527 -0.948 7.881 1.00 93.69 125 ILE A CA 1
ATOM 1002 C C . ILE A 1 125 ? -3.850 -1.945 8.827 1.00 93.69 125 ILE A C 1
ATOM 1004 O O . ILE A 1 125 ? -3.510 -3.044 8.393 1.00 93.69 125 ILE A O 1
ATOM 1008 N N . ASN A 1 126 ? -3.731 -1.613 10.117 1.00 93.81 126 ASN A N 1
ATOM 1009 C CA . ASN A 1 126 ? -3.110 -2.499 11.107 1.00 93.81 126 ASN A CA 1
ATOM 1010 C C . ASN A 1 126 ? -3.867 -3.832 11.260 1.00 93.81 126 ASN A C 1
ATOM 1012 O O . ASN A 1 126 ? -3.251 -4.895 11.264 1.00 93.81 126 ASN A O 1
ATOM 1016 N N . ILE A 1 127 ? -5.205 -3.801 11.314 1.00 94.12 127 ILE A N 1
ATOM 1017 C CA . ILE A 1 127 ? -6.031 -5.018 11.434 1.00 94.12 127 ILE A CA 1
ATOM 1018 C C . ILE A 1 127 ? -5.943 -5.890 10.167 1.00 94.12 127 ILE A C 1
ATOM 1020 O O . ILE A 1 127 ? -5.846 -7.121 10.237 1.00 94.12 127 ILE A O 1
ATOM 1024 N N . LEU A 1 128 ? -6.004 -5.270 8.987 1.00 91.12 128 LEU A N 1
ATOM 1025 C CA . LEU A 1 128 ? -6.067 -5.988 7.716 1.00 91.12 128 LEU A CA 1
ATOM 1026 C C . LE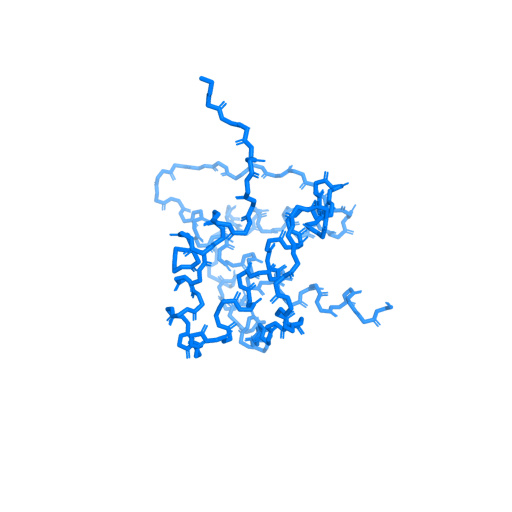U A 1 128 ? -4.712 -6.562 7.305 1.00 91.12 128 LEU A C 1
ATOM 1028 O O . LEU A 1 128 ? -4.684 -7.675 6.782 1.00 91.12 128 LEU A O 1
ATOM 1032 N N . GLN A 1 129 ? -3.600 -5.881 7.599 1.00 84.44 129 GLN A N 1
ATOM 1033 C CA . GLN A 1 129 ? -2.252 -6.414 7.359 1.00 84.44 129 GLN A CA 1
ATOM 1034 C C . GLN A 1 129 ? -2.049 -7.787 8.020 1.00 84.44 129 GLN A C 1
ATOM 1036 O O . GLN A 1 129 ? -1.484 -8.688 7.405 1.00 84.44 129 GLN A O 1
ATOM 1041 N N . VAL A 1 130 ? -2.596 -7.995 9.223 1.00 75.06 130 VAL A N 1
ATOM 1042 C CA . VAL A 1 130 ? -2.581 -9.300 9.911 1.00 75.06 130 VAL A CA 1
ATOM 1043 C C . VAL A 1 130 ?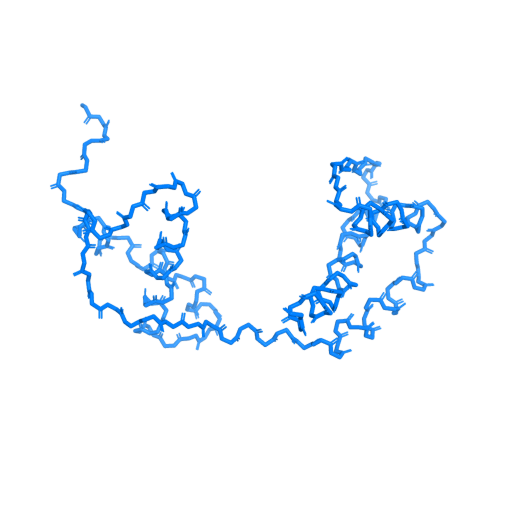 -3.520 -10.313 9.248 1.00 75.06 130 VAL A C 1
ATOM 1045 O O . VAL A 1 130 ? -3.210 -11.501 9.165 1.00 75.06 130 VAL A O 1
ATOM 1048 N N . SER A 1 131 ? -4.670 -9.863 8.744 1.00 66.81 131 SER A N 1
ATOM 1049 C CA . 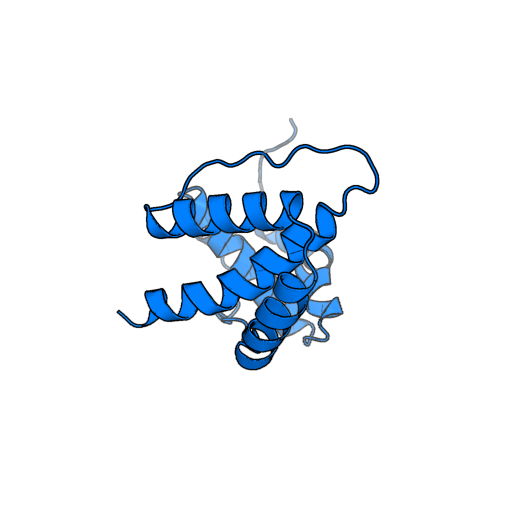SER A 1 131 ? -5.698 -10.740 8.165 1.00 66.81 131 SER A CA 1
ATOM 1050 C C . SER A 1 131 ? -5.260 -11.380 6.838 1.00 66.81 131 SER A C 1
ATOM 1052 O O . SER A 1 131 ? -5.577 -12.542 6.581 1.00 66.81 131 SER A O 1
ATOM 1054 N N . PHE A 1 132 ? -4.483 -10.670 6.012 1.00 60.03 132 PHE A N 1
ATOM 1055 C CA . PHE A 1 132 ? -3.991 -11.195 4.729 1.00 60.03 132 PHE A CA 1
ATOM 1056 C C . PHE A 1 132 ? -2.947 -12.319 4.878 1.00 60.03 132 PHE A C 1
ATOM 1058 O O . PHE A 1 132 ? -2.867 -13.192 4.014 1.00 60.03 132 PHE A O 1
ATOM 1065 N N . LEU A 1 133 ? -2.231 -12.395 6.006 1.00 52.62 133 LEU A N 1
ATOM 1066 C CA . LEU A 1 133 ? -1.357 -13.534 6.336 1.00 52.62 133 LEU A CA 1
ATOM 1067 C C . LEU A 1 133 ? -2.123 -14.855 6.495 1.00 52.62 133 LEU A C 1
ATOM 1069 O O . LEU A 1 133 ? -1.580 -15.922 6.209 1.00 52.62 133 LEU A O 1
ATOM 1073 N N . GLY A 1 134 ? -3.369 -14.798 6.975 1.00 48.38 134 GLY A N 1
ATOM 1074 C CA . GLY A 1 134 ? -4.219 -15.981 7.121 1.00 48.38 134 GLY A CA 1
ATOM 1075 C C . GLY A 1 134 ? -4.655 -16.564 5.776 1.00 48.38 134 GLY A C 1
ATOM 1076 O O . GLY A 1 134 ? -4.829 -17.773 5.664 1.00 48.38 134 GLY A O 1
ATOM 1077 N N . LEU A 1 135 ? -4.778 -15.715 4.751 1.00 42.16 135 LEU A N 1
ATOM 1078 C CA . LEU A 1 135 ? -5.174 -16.107 3.396 1.00 42.16 135 LEU A CA 1
ATOM 1079 C C . LEU A 1 135 ? -3.988 -16.597 2.550 1.00 42.16 135 LEU A C 1
ATOM 1081 O O . LEU A 1 135 ? -4.177 -17.450 1.693 1.00 42.16 135 LEU A O 1
ATOM 1085 N N . ALA A 1 136 ? -2.769 -16.118 2.814 1.00 38.66 136 ALA A N 1
ATOM 1086 C CA . ALA A 1 136 ? -1.555 -16.547 2.108 1.00 38.66 136 ALA A CA 1
ATOM 1087 C C . ALA A 1 136 ? -0.987 -17.906 2.582 1.00 38.66 136 ALA A C 1
ATOM 1089 O O . ALA A 1 136 ? 0.026 -18.365 2.057 1.00 38.66 136 ALA A O 1
ATOM 1090 N N . LYS A 1 137 ? -1.605 -18.546 3.587 1.00 35.12 137 LYS A N 1
ATOM 1091 C CA . LYS A 1 137 ? -1.211 -19.864 4.125 1.00 35.12 137 LYS A CA 1
ATOM 1092 C C . LYS A 1 137 ? -2.035 -21.046 3.582 1.00 35.12 137 LYS A C 1
ATOM 1094 O O . LYS A 1 137 ? -1.927 -22.136 4.145 1.00 35.12 137 LYS A O 1
ATOM 1099 N N . VAL A 1 138 ? -2.846 -20.851 2.537 1.00 34.25 138 VAL A N 1
ATOM 1100 C CA . VAL A 1 138 ? -3.661 -21.910 1.904 1.00 34.25 138 VAL A CA 1
ATOM 1101 C C . VAL A 1 138 ? -3.085 -22.311 0.556 1.00 34.25 138 VAL A C 1
ATOM 1103 O O . VAL A 1 138 ? -2.786 -21.396 -0.241 1.00 34.25 138 VAL A O 1
#

Organism: Caenorhabditis briggsae (NCBI:txid6238)

InterPro domains:
  IPR010285 DNA helicase Pif1-like, DEAD-box helicase domain [PF05970] (85-129)
  IPR027417 P-loop containing nucleoside triphosphate hydrolase [G3DSA:3.40.50.300] (72-136)
  IPR027417 P-loop containing nucleoside triphosphate hydrolase [SSF52540] (22-130)

Mean predicted aligned error: 10.97 Å

Radius of gyration: 20.08 Å; Cα contacts (8 Å, |Δi|>4): 84; chains: 1; bounding box: 42×40×53 Å

Sequence (138 aa):
MFGEIHNAEELWYRFVDDFSEDFLYKHFPKEKSEALAYNDLIDRMNAMGEKLDKWMSLGYERIIPDDVIDFDYCSKEGDRMRSTLVAEQEEVVKAVLDAVKSGGGLIYVDGPGGSGKTYVYLTLINILQVSFLGLAKV